Protein AF-A0A382VLU0-F1 (afdb_monomer_lite)

pLDDT: mean 94.71, std 4.48, range [65.12, 97.88]

Radius of gyration: 16.79 Å; chains: 1; bounding box: 35×34×49 Å

Secondary structure (DSSP, 8-state):
---------BS---SSGGGGGGPSBHHHHHH-TTT---SEEEE----SS-STTTSTT-HHHHHHHHHHHHSTT-EEEEPPPGGGSTHHHHHHHHHHHHHHHT-

Sequence (103 aa):
GEVAGLRTCSMERRPGPEYAFNEPLLENLLCDEATVPERDVVAALFFLSPGKHAGAGGDVEAICREAEKARPGLRTFLTEPLGEHPLVLDLLEERWGECLDAG

InterPro domains:
  IPR002762 Sirohydrochlorin cobaltochelatase CbiX-like [PF01903] (20-94)

Organism: NCBI:txid408172

Structure (mmCIF, N/CA/C/O backbone):
data_AF-A0A382VLU0-F1
#
_entry.id   AF-A0A382VLU0-F1
#
lo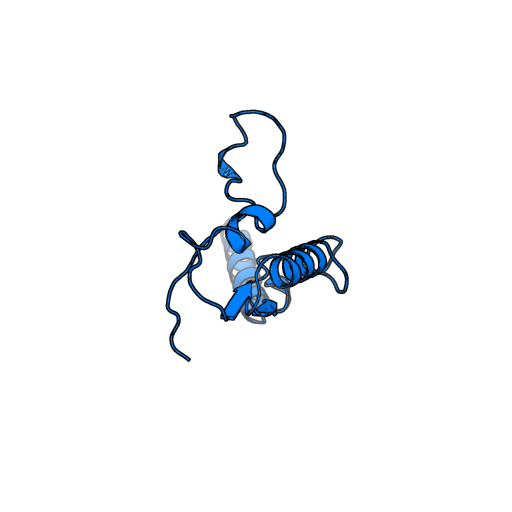op_
_atom_site.group_PDB
_atom_site.id
_atom_site.type_symbol
_atom_site.label_atom_id
_atom_site.label_alt_id
_atom_site.label_comp_id
_atom_site.label_asym_id
_atom_site.label_entity_id
_atom_site.label_seq_id
_atom_site.pdbx_PDB_ins_code
_atom_site.Cartn_x
_atom_site.Cartn_y
_atom_site.Cartn_z
_atom_site.occupancy
_atom_site.B_iso_or_equiv
_atom_site.auth_seq_id
_atom_site.auth_comp_id
_atom_site.auth_asym_id
_atom_site.auth_atom_id
_atom_site.pdbx_PDB_model_num
ATOM 1 N N . GLY A 1 1 ? -15.579 -11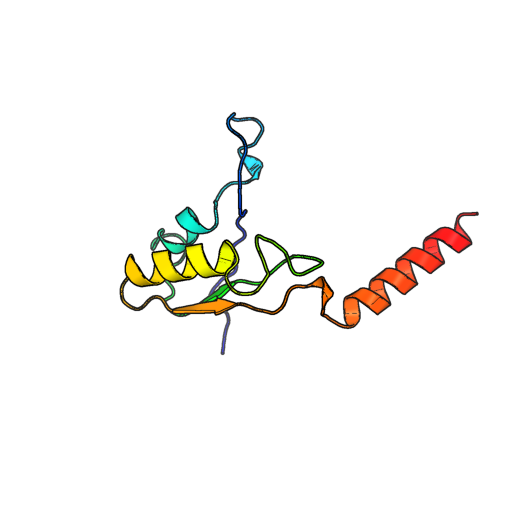.863 -4.024 1.00 69.75 1 GLY A N 1
ATOM 2 C CA . GLY A 1 1 ? -16.238 -10.745 -3.325 1.00 69.75 1 GLY A CA 1
ATOM 3 C C . GLY A 1 1 ? -16.385 -9.592 -4.288 1.00 69.75 1 GLY A C 1
ATOM 4 O O . GLY A 1 1 ? -15.716 -9.602 -5.314 1.00 69.75 1 GLY A O 1
ATOM 5 N N . GLU A 1 2 ? -17.263 -8.646 -3.985 1.00 90.25 2 GLU A N 1
ATOM 6 C CA . GLU A 1 2 ? -17.392 -7.385 -4.721 1.00 90.25 2 GLU A CA 1
ATOM 7 C C . GLU A 1 2 ? -16.542 -6.309 -4.031 1.00 90.25 2 GLU A C 1
ATOM 9 O O . GLU A 1 2 ? -16.419 -6.319 -2.805 1.00 90.25 2 GLU A O 1
ATOM 14 N N . VAL A 1 3 ? -15.922 -5.416 -4.804 1.00 93.38 3 VAL A N 1
ATOM 15 C CA . VAL A 1 3 ? -15.131 -4.301 -4.265 1.00 93.38 3 VAL A CA 1
ATOM 16 C C . VAL A 1 3 ? -16.062 -3.112 -4.044 1.00 93.38 3 VAL A C 1
ATOM 18 O O . VAL A 1 3 ? -16.586 -2.560 -5.006 1.00 93.38 3 VAL A O 1
ATOM 21 N N . ALA A 1 4 ? -16.251 -2.710 -2.785 1.00 94.38 4 ALA A N 1
ATOM 22 C CA . ALA A 1 4 ? -17.125 -1.589 -2.424 1.00 94.38 4 ALA A CA 1
ATOM 23 C C . ALA A 1 4 ? -16.518 -0.210 -2.755 1.00 94.38 4 ALA A C 1
ATOM 25 O O . ALA A 1 4 ? -17.245 0.752 -2.999 1.00 94.38 4 ALA A O 1
ATOM 26 N N . GLY A 1 5 ? -15.185 -0.105 -2.805 1.00 94.56 5 GLY A N 1
ATOM 27 C CA . GLY A 1 5 ? -14.497 1.138 -3.131 1.00 94.56 5 GLY A CA 1
ATOM 28 C C . GLY A 1 5 ? -12.994 0.973 -3.342 1.00 94.56 5 GLY A C 1
ATOM 29 O O . GLY A 1 5 ? -12.393 -0.013 -2.927 1.00 94.56 5 GLY A O 1
ATOM 30 N N . LEU A 1 6 ? -12.395 1.975 -3.988 1.00 95.50 6 LEU A N 1
ATOM 31 C CA . LEU A 1 6 ? -10.951 2.115 -4.176 1.00 95.50 6 LEU A CA 1
ATOM 32 C C . LEU A 1 6 ? -10.496 3.464 -3.608 1.00 95.50 6 LEU A C 1
ATOM 34 O O . LEU A 1 6 ? -11.171 4.481 -3.800 1.00 95.50 6 LEU A O 1
ATOM 38 N N . ARG A 1 7 ? -9.356 3.474 -2.918 1.00 96.19 7 ARG A N 1
ATOM 39 C CA . ARG A 1 7 ? -8.689 4.672 -2.393 1.00 96.19 7 ARG A CA 1
ATOM 40 C C . ARG A 1 7 ? -7.189 4.564 -2.640 1.00 96.19 7 ARG A C 1
ATOM 42 O O . ARG A 1 7 ? -6.658 3.461 -2.732 1.00 96.19 7 ARG A O 1
ATOM 49 N N . THR A 1 8 ? -6.523 5.707 -2.724 1.00 96.19 8 THR A N 1
ATOM 50 C CA . THR A 1 8 ? -5.063 5.803 -2.811 1.00 96.19 8 THR A CA 1
ATOM 51 C C . THR A 1 8 ? -4.517 6.449 -1.548 1.00 96.19 8 THR A C 1
ATOM 53 O O . THR A 1 8 ? -5.157 7.330 -0.977 1.00 96.19 8 THR A O 1
ATOM 56 N N . CYS A 1 9 ? -3.323 6.041 -1.140 1.00 97.25 9 CYS A N 1
ATOM 57 C CA . CYS A 1 9 ? -2.603 6.627 -0.018 1.00 97.25 9 CYS A CA 1
ATOM 58 C C . CYS A 1 9 ? -1.096 6.538 -0.249 1.00 97.25 9 CYS A C 1
ATOM 60 O O . CYS A 1 9 ? -0.634 5.722 -1.050 1.00 97.25 9 CYS A O 1
ATOM 62 N N . SER A 1 10 ? -0.334 7.329 0.499 1.00 96.50 10 SER A N 1
ATOM 63 C CA . SER A 1 10 ? 1.126 7.216 0.549 1.00 96.50 10 SER A CA 1
ATOM 64 C C . SER A 1 10 ? 1.596 6.606 1.865 1.00 96.50 10 SER A C 1
ATOM 66 O O . SER A 1 10 ? 0.879 6.600 2.863 1.00 96.50 10 SER A O 1
ATOM 68 N N . MET A 1 11 ? 2.835 6.121 1.880 1.00 94.50 11 MET A N 1
ATOM 69 C CA . MET A 1 11 ? 3.474 5.635 3.108 1.00 94.50 11 MET A CA 1
ATOM 70 C C . MET A 1 11 ? 4.049 6.753 3.964 1.00 94.50 11 MET A C 1
ATOM 72 O O . MET A 1 11 ? 3.970 6.713 5.184 1.00 94.50 11 MET A O 1
ATOM 76 N N . GLU A 1 12 ? 4.654 7.742 3.319 1.00 92.62 12 GLU A N 1
ATOM 77 C CA . GLU A 1 12 ? 5.378 8.812 3.985 1.00 92.62 12 GLU A CA 1
ATOM 78 C C . GLU A 1 12 ? 5.181 10.125 3.233 1.00 92.62 12 GLU A C 1
ATOM 80 O O . GLU A 1 12 ? 4.872 10.151 2.036 1.00 92.62 12 GLU A O 1
ATOM 85 N N . ARG A 1 13 ? 5.375 11.230 3.951 1.00 95.00 13 ARG A N 1
ATOM 86 C CA . ARG A 1 13 ? 5.333 12.584 3.406 1.00 95.00 13 ARG A CA 1
ATOM 87 C C . ARG A 1 13 ? 6.395 13.439 4.085 1.00 95.00 13 ARG A C 1
ATOM 89 O O . ARG A 1 13 ? 6.591 13.366 5.295 1.00 95.00 13 ARG A O 1
ATOM 96 N N . ARG A 1 14 ? 7.062 14.291 3.306 1.00 96.38 14 ARG A N 1
ATOM 97 C CA . ARG A 1 14 ? 7.984 15.299 3.848 1.00 96.38 14 ARG A CA 1
ATOM 98 C C . ARG A 1 14 ? 7.215 16.508 4.404 1.00 96.38 14 ARG A C 1
ATOM 100 O O . ARG A 1 14 ? 6.148 16.834 3.884 1.00 96.38 14 ARG A O 1
ATOM 107 N N . PRO A 1 15 ? 7.734 17.211 5.425 1.00 95.25 15 PRO A N 1
ATOM 108 C CA . PRO A 1 15 ? 7.116 18.444 5.911 1.00 95.25 15 PRO A CA 1
ATOM 109 C C . PRO A 1 15 ? 7.038 19.512 4.812 1.00 95.25 15 PRO A C 1
ATOM 111 O O . PRO A 1 15 ? 7.959 19.621 4.010 1.00 95.25 15 PRO A O 1
ATOM 114 N N . GLY A 1 16 ? 5.972 20.316 4.821 1.00 96.75 16 GLY A N 1
ATOM 115 C CA . GLY A 1 16 ? 5.743 21.395 3.851 1.00 96.75 16 GLY A CA 1
ATOM 116 C C . GLY A 1 16 ? 4.497 21.181 2.974 1.00 96.75 16 GLY A C 1
ATOM 117 O O . GLY A 1 16 ? 4.136 20.031 2.699 1.00 96.75 16 GLY A O 1
ATOM 118 N N . PRO A 1 17 ? 3.795 22.261 2.577 1.00 96.88 17 PRO A N 1
ATOM 119 C CA . PRO A 1 17 ? 2.598 22.184 1.733 1.00 96.88 17 PRO A CA 1
ATOM 120 C C . PRO A 1 17 ? 2.883 21.663 0.317 1.00 96.88 17 PRO A C 1
ATOM 122 O O . PRO A 1 17 ? 2.004 21.077 -0.305 1.00 96.88 17 PRO A O 1
ATOM 125 N N . GLU A 1 18 ? 4.106 21.817 -0.187 1.00 97.44 18 GLU A N 1
ATOM 126 C CA . GLU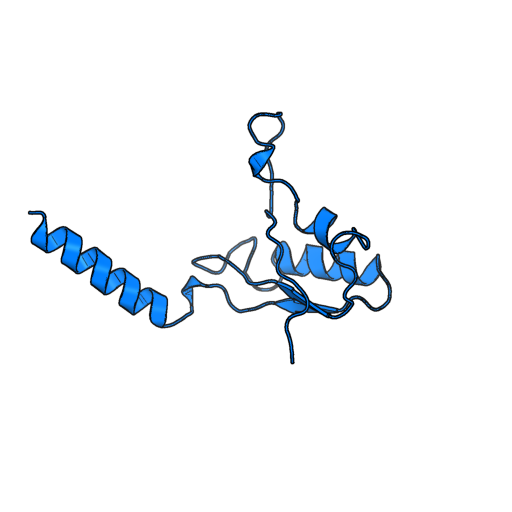 A 1 18 ? 4.526 21.317 -1.497 1.00 97.44 18 GLU A CA 1
ATOM 127 C C . GLU A 1 18 ? 4.506 19.785 -1.595 1.00 97.44 18 GLU A C 1
ATOM 129 O O . GLU A 1 18 ? 4.443 19.252 -2.697 1.00 97.44 18 GLU A O 1
ATOM 134 N N . TYR A 1 19 ? 4.496 19.079 -0.459 1.00 97.00 19 TYR A N 1
ATOM 135 C CA . TYR A 1 19 ? 4.390 17.619 -0.393 1.00 97.00 19 TYR A CA 1
ATOM 136 C C . TYR A 1 19 ? 2.976 17.129 -0.067 1.00 97.00 19 TYR A C 1
ATOM 138 O O . TYR A 1 19 ? 2.779 15.937 0.153 1.00 97.00 19 TYR A O 1
ATOM 146 N N . ALA A 1 20 ? 1.976 18.018 -0.022 1.00 95.62 20 ALA A N 1
ATOM 147 C CA . ALA A 1 20 ? 0.595 17.649 0.303 1.00 95.62 20 ALA A CA 1
ATOM 148 C C . ALA A 1 20 ? -0.018 16.643 -0.691 1.00 95.62 20 ALA A C 1
ATOM 150 O O . ALA A 1 20 ? -0.987 15.975 -0.352 1.00 95.62 20 ALA A O 1
ATOM 151 N N . PHE A 1 21 ? 0.569 16.480 -1.883 1.00 94.88 21 PHE A N 1
ATOM 152 C CA . PHE A 1 21 ? 0.159 15.464 -2.857 1.00 94.88 21 PHE A CA 1
ATOM 153 C C . PHE A 1 21 ? 0.368 14.016 -2.375 1.00 94.88 21 PHE A C 1
ATOM 155 O O . PHE A 1 21 ? -0.192 13.103 -2.973 1.00 94.88 21 PHE A O 1
ATOM 162 N N . ASN A 1 22 ? 1.143 13.793 -1.305 1.00 96.56 22 ASN A N 1
ATOM 163 C CA . ASN A 1 22 ? 1.271 12.480 -0.667 1.00 96.56 22 ASN A CA 1
ATOM 164 C C . ASN A 1 22 ? 0.092 12.148 0.271 1.00 96.56 22 ASN A C 1
ATOM 166 O O . ASN A 1 22 ? 0.029 11.030 0.777 1.00 96.56 22 ASN A O 1
ATOM 170 N N . GLU A 1 23 ? -0.822 13.081 0.546 1.00 95.56 23 GLU A N 1
ATOM 171 C CA . GLU A 1 23 ? -1.987 12.791 1.385 1.00 95.56 23 GLU A CA 1
ATOM 172 C C . GLU A 1 23 ? -3.081 12.027 0.604 1.00 95.56 23 GLU A C 1
ATOM 174 O O . GLU A 1 23 ? -3.273 12.277 -0.588 1.00 95.56 23 GLU A O 1
ATOM 179 N N . PRO A 1 24 ? -3.840 11.132 1.265 1.00 96.69 24 PRO A N 1
ATOM 180 C CA . PRO A 1 24 ? -3.697 10.747 2.670 1.00 96.69 24 PRO A CA 1
ATOM 181 C C . PRO A 1 24 ? -2.542 9.757 2.893 1.00 96.69 24 PRO A C 1
ATOM 183 O O . PRO A 1 24 ? -2.257 8.909 2.045 1.00 96.69 24 PRO A O 1
ATOM 186 N N . LEU A 1 25 ? -1.910 9.811 4.066 1.00 97.06 25 LEU A N 1
ATOM 187 C CA . LEU A 1 25 ? -1.062 8.708 4.534 1.00 97.06 25 LEU A CA 1
ATOM 188 C C . LEU A 1 25 ? -1.899 7.464 4.874 1.00 97.06 25 LEU A C 1
ATOM 190 O O . LEU A 1 25 ? -3.030 7.589 5.348 1.00 97.06 25 LEU A O 1
ATOM 194 N N . LEU A 1 26 ? -1.335 6.267 4.676 1.00 97.44 26 LEU A N 1
ATOM 195 C CA . LEU A 1 26 ? -2.006 4.988 4.956 1.00 97.44 26 LEU A CA 1
ATOM 196 C C . LEU A 1 26 ? -2.537 4.913 6.398 1.00 97.44 26 LEU A C 1
ATOM 198 O O . LEU A 1 26 ? -3.673 4.495 6.613 1.00 97.44 26 LEU A O 1
ATOM 202 N N . GLU A 1 27 ? -1.739 5.360 7.372 1.00 94.81 27 GLU A N 1
ATOM 203 C CA . GLU A 1 27 ? -2.107 5.362 8.796 1.00 94.81 27 GLU A CA 1
ATOM 204 C C . GLU A 1 27 ? -3.358 6.203 9.084 1.00 94.81 27 GLU A C 1
ATOM 206 O O . GLU A 1 27 ? -4.220 5.797 9.863 1.00 94.81 27 GLU A O 1
ATOM 211 N N . ASN A 1 28 ? -3.498 7.337 8.393 1.00 95.50 28 ASN A N 1
ATOM 212 C CA . ASN A 1 28 ? -4.636 8.234 8.549 1.00 95.50 28 ASN A CA 1
ATOM 213 C C . ASN A 1 28 ? -5.862 7.679 7.820 1.00 95.50 28 ASN A C 1
ATOM 215 O O . ASN A 1 28 ? -6.967 7.712 8.356 1.00 95.50 28 ASN A O 1
ATOM 219 N N . LEU A 1 29 ? -5.661 7.129 6.618 1.00 97.19 29 LEU A N 1
ATOM 220 C CA . LEU A 1 29 ? -6.738 6.595 5.790 1.00 97.19 29 LEU A CA 1
ATOM 221 C C . LEU A 1 29 ? -7.455 5.413 6.461 1.00 97.19 29 LEU A C 1
ATOM 223 O O . LEU A 1 29 ? -8.681 5.363 6.441 1.00 97.19 29 LEU A O 1
ATOM 227 N N . LEU A 1 30 ? -6.718 4.476 7.069 1.00 96.75 30 LEU A N 1
ATOM 228 C CA . LEU A 1 30 ? -7.321 3.302 7.719 1.00 96.75 30 LEU A CA 1
ATOM 229 C C . LEU A 1 30 ? -8.112 3.651 8.991 1.00 96.75 30 LEU A C 1
ATOM 231 O O . LEU A 1 30 ? -9.049 2.931 9.350 1.00 96.75 30 LEU A O 1
ATOM 235 N N . CYS A 1 31 ? -7.747 4.750 9.657 1.00 93.44 31 CYS A N 1
ATOM 236 C CA . CYS A 1 31 ? -8.434 5.244 10.850 1.00 93.44 31 CYS A CA 1
ATOM 237 C C . CYS A 1 31 ? -9.660 6.116 10.527 1.00 93.44 31 CYS A C 1
ATOM 239 O O . CYS A 1 31 ? -10.482 6.362 11.410 1.00 93.44 31 CYS A O 1
ATOM 241 N N . ASP A 1 32 ? -9.805 6.580 9.285 1.00 94.50 32 ASP A N 1
ATOM 242 C CA . ASP A 1 32 ? -10.926 7.414 8.859 1.00 94.50 32 ASP A CA 1
ATOM 243 C C . ASP A 1 32 ? -12.127 6.561 8.417 1.00 94.50 32 ASP A C 1
ATOM 245 O O . ASP A 1 32 ? -12.256 6.164 7.256 1.00 94.50 32 ASP A O 1
ATOM 249 N N . GLU A 1 33 ? -13.050 6.307 9.350 1.00 93.94 33 GLU A N 1
ATOM 250 C CA . GLU A 1 33 ? -14.271 5.534 9.082 1.00 93.94 33 GLU A CA 1
ATOM 251 C C . GLU A 1 33 ? -15.239 6.220 8.106 1.00 93.94 33 GLU A C 1
ATOM 253 O O . GLU A 1 33 ? -16.099 5.544 7.540 1.00 93.94 33 GLU A O 1
ATOM 258 N N . ALA A 1 34 ? -15.127 7.536 7.895 1.00 93.81 34 ALA A N 1
ATOM 259 C CA . ALA A 1 34 ? -15.942 8.224 6.898 1.00 93.81 34 ALA A CA 1
ATOM 260 C C . ALA A 1 34 ? -15.430 7.936 5.479 1.00 93.81 34 ALA A C 1
ATOM 262 O O . ALA A 1 34 ? -16.228 7.795 4.550 1.00 93.81 34 ALA A O 1
ATOM 263 N N . THR A 1 35 ? -14.109 7.816 5.317 1.00 92.75 35 THR A N 1
ATOM 264 C CA . THR A 1 35 ? -13.477 7.546 4.018 1.00 92.75 35 THR A CA 1
ATOM 265 C C . THR A 1 35 ? -13.399 6.052 3.693 1.00 92.75 35 THR A C 1
ATOM 267 O O . THR A 1 35 ? -13.582 5.685 2.523 1.00 92.75 35 THR A O 1
ATOM 270 N N . VAL A 1 36 ? -13.154 5.211 4.705 1.00 94.50 36 VAL A N 1
ATOM 271 C CA . VAL A 1 36 ? -13.066 3.741 4.622 1.00 94.50 36 VAL A CA 1
ATOM 272 C C . VAL A 1 36 ? -14.076 3.113 5.596 1.00 94.50 36 VAL A C 1
ATOM 274 O O . VAL A 1 36 ? -13.700 2.636 6.670 1.00 94.50 36 VAL A O 1
ATOM 277 N N . PRO A 1 37 ? -15.381 3.113 5.279 1.00 94.44 37 PRO A N 1
ATOM 278 C CA . PRO A 1 37 ? -16.404 2.544 6.159 1.00 94.44 37 PRO A CA 1
ATOM 279 C C . PRO A 1 37 ? -16.335 1.012 6.258 1.00 94.44 37 PRO A C 1
ATOM 281 O O . PRO A 1 37 ? -16.862 0.429 7.210 1.00 94.44 37 PRO A O 1
ATOM 284 N N . GLU A 1 38 ? -15.669 0.350 5.314 1.00 95.12 38 GLU A N 1
ATOM 285 C CA . GLU A 1 38 ? -15.541 -1.101 5.263 1.00 95.12 38 GLU A CA 1
ATOM 286 C C . GLU A 1 38 ? -14.660 -1.654 6.387 1.00 95.12 38 GLU A C 1
ATOM 288 O O . GLU A 1 38 ? -13.761 -0.997 6.913 1.00 95.12 38 GLU A O 1
ATOM 293 N N . ARG A 1 39 ? -14.941 -2.908 6.747 1.00 93.75 39 ARG A N 1
ATOM 294 C CA . ARG A 1 39 ? -14.198 -3.660 7.763 1.00 93.75 39 ARG A CA 1
ATOM 295 C C . ARG A 1 39 ? -13.126 -4.556 7.157 1.00 93.75 39 ARG A C 1
ATOM 297 O O . ARG A 1 39 ? -12.153 -4.831 7.836 1.00 93.75 39 ARG A O 1
ATOM 304 N N . ASP A 1 40 ? -13.278 -4.969 5.903 1.00 97.31 40 ASP A N 1
ATOM 305 C CA . ASP A 1 40 ? -12.275 -5.752 5.183 1.00 97.31 40 ASP A CA 1
ATOM 306 C C . ASP A 1 40 ? -11.606 -4.870 4.138 1.00 97.31 40 ASP A C 1
ATOM 308 O O . ASP A 1 40 ? -12.264 -4.395 3.213 1.00 97.31 40 ASP A O 1
ATOM 312 N N . VAL A 1 41 ? -10.303 -4.653 4.290 1.00 97.44 41 VAL A N 1
ATOM 313 C CA . VAL A 1 41 ? -9.525 -3.764 3.424 1.00 97.44 41 VAL A CA 1
ATOM 314 C C . VAL A 1 41 ? -8.348 -4.528 2.841 1.00 97.44 41 VAL A C 1
ATOM 316 O O . VAL A 1 41 ? -7.542 -5.096 3.572 1.00 97.44 41 VAL A O 1
ATOM 319 N N . VAL A 1 42 ? -8.222 -4.521 1.517 1.00 97.31 42 VAL A N 1
ATOM 320 C CA . VAL A 1 42 ? -7.033 -5.040 0.834 1.00 97.31 42 VAL A CA 1
ATOM 321 C C . VAL A 1 42 ? -6.106 -3.868 0.525 1.00 97.31 42 VAL A C 1
ATOM 323 O O . VAL A 1 42 ? -6.483 -2.967 -0.223 1.00 97.31 42 VAL A O 1
ATOM 326 N N . ALA A 1 43 ? -4.896 -3.875 1.079 1.00 96.62 43 ALA A N 1
ATOM 327 C CA . ALA A 1 43 ? -3.850 -2.929 0.722 1.00 96.62 43 ALA A CA 1
ATOM 328 C C . ALA A 1 43 ? -3.001 -3.515 -0.414 1.00 96.62 43 ALA A C 1
ATOM 330 O O . ALA A 1 43 ? -2.229 -4.458 -0.223 1.00 96.62 43 ALA A O 1
ATOM 331 N N . ALA A 1 44 ? -3.163 -2.950 -1.611 1.00 95.94 44 ALA A N 1
ATOM 332 C CA . ALA A 1 44 ? -2.355 -3.302 -2.770 1.00 95.94 44 ALA A CA 1
ATOM 333 C C . ALA A 1 44 ? -0.966 -2.652 -2.665 1.00 95.94 44 ALA A C 1
ATOM 335 O O . ALA A 1 44 ? -0.837 -1.425 -2.672 1.00 95.94 44 ALA A O 1
ATOM 336 N N . LEU A 1 45 ? 0.080 -3.473 -2.574 1.00 96.12 45 LEU A N 1
ATOM 337 C CA . LEU A 1 45 ? 1.457 -3.010 -2.420 1.00 96.12 45 LEU A CA 1
ATOM 338 C C . LEU A 1 45 ? 2.039 -2.589 -3.774 1.00 96.12 45 LEU A C 1
ATOM 340 O O . LEU A 1 45 ? 2.657 -3.384 -4.481 1.00 96.12 45 LEU A O 1
ATOM 344 N N . PHE A 1 46 ? 1.885 -1.313 -4.131 1.00 95.12 46 PHE A N 1
ATOM 345 C CA . PHE A 1 46 ? 2.437 -0.744 -5.368 1.00 95.12 46 PHE A CA 1
ATOM 346 C C . PHE A 1 46 ? 3.953 -0.466 -5.264 1.00 95.12 46 PHE A C 1
ATOM 348 O O . PHE A 1 46 ? 4.422 0.661 -5.408 1.00 95.12 46 PHE A O 1
ATOM 355 N N . PHE A 1 47 ? 4.718 -1.523 -4.977 1.00 94.44 47 PHE A N 1
ATOM 356 C CA . PHE A 1 47 ? 6.173 -1.538 -4.827 1.00 94.44 47 PHE A CA 1
ATOM 357 C 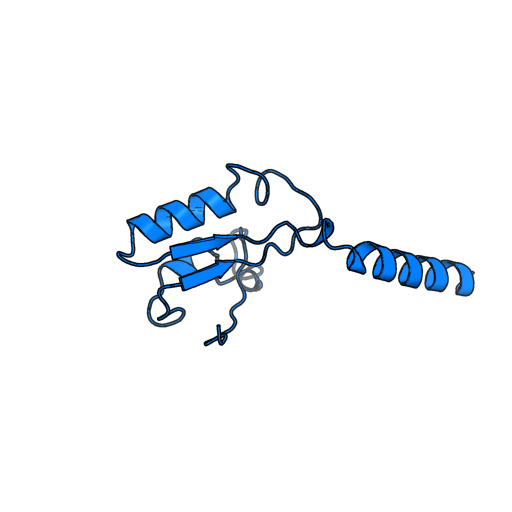C . PHE A 1 47 ? 6.796 -2.520 -5.820 1.00 94.44 47 PHE A C 1
ATOM 359 O O . PHE A 1 47 ? 6.281 -3.616 -6.025 1.00 94.44 47 PHE A O 1
ATOM 366 N N . LEU A 1 48 ? 7.932 -2.151 -6.415 1.00 94.19 48 LEU A N 1
ATOM 367 C CA . LEU A 1 48 ? 8.650 -3.021 -7.358 1.00 94.19 48 LEU A CA 1
ATOM 368 C C . LEU A 1 48 ? 9.506 -4.094 -6.671 1.00 94.19 48 LEU A C 1
ATOM 370 O O . LEU A 1 48 ? 9.950 -5.031 -7.322 1.00 94.19 48 LEU A O 1
ATOM 374 N N . SER A 1 49 ? 9.772 -3.961 -5.376 1.00 91.62 49 SER A N 1
ATOM 375 C CA . SER A 1 49 ? 10.560 -4.934 -4.627 1.00 91.62 49 SER A CA 1
ATOM 376 C C . SER A 1 49 ? 10.211 -4.908 -3.139 1.00 91.62 49 SER A C 1
ATOM 378 O O . SER A 1 49 ? 9.762 -3.872 -2.627 1.00 91.62 49 SER A O 1
ATOM 380 N N . PRO A 1 50 ? 10.430 -6.023 -2.419 1.00 90.31 50 PRO A N 1
ATOM 381 C CA . PRO A 1 50 ? 10.362 -6.023 -0.967 1.00 90.31 50 PRO A CA 1
ATOM 382 C C . PRO A 1 50 ? 11.478 -5.146 -0.382 1.00 90.31 50 PRO A C 1
ATOM 384 O O . PRO A 1 50 ? 12.590 -5.057 -0.905 1.00 90.31 50 PRO A O 1
ATOM 387 N N . GLY A 1 51 ? 11.186 -4.491 0.737 1.00 88.25 51 GLY A N 1
ATOM 388 C CA . GLY A 1 51 ? 12.110 -3.585 1.421 1.00 88.25 51 GLY A CA 1
ATOM 389 C C . GLY A 1 51 ? 11.539 -3.133 2.761 1.00 88.25 51 GLY A C 1
ATOM 390 O O . GLY A 1 51 ? 10.593 -3.743 3.252 1.00 88.25 51 GLY A O 1
ATOM 391 N N . LYS A 1 52 ? 12.061 -2.040 3.340 1.00 89.56 52 LYS A N 1
ATOM 392 C CA . LYS A 1 52 ? 11.600 -1.534 4.654 1.00 89.56 52 LYS A CA 1
ATOM 393 C C . LYS A 1 52 ? 10.079 -1.342 4.751 1.00 89.56 52 LYS A C 1
ATOM 395 O O . LYS A 1 52 ? 9.506 -1.538 5.812 1.00 89.56 52 LYS A O 1
ATOM 400 N N . HIS A 1 53 ? 9.433 -0.989 3.641 1.00 91.38 53 HIS A N 1
ATOM 401 C CA . HIS A 1 53 ? 7.999 -0.719 3.603 1.00 91.38 53 HIS A CA 1
ATOM 402 C C . HIS A 1 53 ? 7.166 -1.976 3.336 1.00 91.38 53 HIS A C 1
ATOM 404 O O . HIS A 1 53 ? 6.259 -2.279 4.103 1.00 91.38 53 HIS A O 1
ATOM 410 N N . ALA A 1 54 ? 7.476 -2.684 2.247 1.00 91.88 54 ALA A N 1
ATOM 411 C CA . ALA A 1 54 ? 6.637 -3.741 1.675 1.00 91.88 54 ALA A CA 1
ATOM 412 C C . ALA A 1 54 ? 7.156 -5.170 1.921 1.00 91.88 54 ALA A C 1
ATOM 414 O O . ALA A 1 54 ? 6.605 -6.122 1.382 1.00 91.88 54 ALA A O 1
ATOM 415 N N . GLY A 1 55 ? 8.245 -5.330 2.680 1.00 88.62 55 GLY A N 1
ATOM 416 C CA . GLY A 1 55 ? 8.738 -6.636 3.118 1.00 88.62 55 GLY A CA 1
ATOM 417 C C . GLY A 1 55 ? 8.041 -7.129 4.389 1.00 88.62 55 GLY A C 1
ATOM 418 O O . GLY A 1 55 ? 7.360 -6.364 5.071 1.00 88.62 55 GLY A O 1
ATOM 419 N N . ALA A 1 56 ? 8.253 -8.402 4.733 1.00 89.44 56 ALA A N 1
ATOM 420 C CA . ALA A 1 56 ? 7.748 -8.988 5.976 1.00 89.44 56 ALA A CA 1
ATOM 421 C C . ALA A 1 56 ? 8.216 -8.187 7.206 1.00 89.44 56 ALA A C 1
ATOM 423 O O . ALA A 1 56 ? 9.407 -7.896 7.347 1.00 89.44 56 ALA A O 1
ATOM 424 N N . GLY A 1 57 ? 7.282 -7.830 8.091 1.00 90.25 57 GLY A N 1
ATOM 425 C CA . GLY A 1 57 ? 7.544 -6.976 9.250 1.00 90.25 57 GLY A CA 1
ATOM 426 C C . GLY A 1 57 ? 7.839 -5.510 8.908 1.00 90.25 57 GLY A C 1
ATOM 427 O O . GLY A 1 57 ? 8.293 -4.773 9.783 1.00 90.25 57 GLY A O 1
ATOM 428 N N . GLY A 1 58 ? 7.619 -5.094 7.659 1.00 94.00 58 GLY A N 1
ATOM 429 C CA . GLY A 1 58 ? 7.833 -3.729 7.197 1.00 94.00 58 GLY A CA 1
ATOM 430 C C . GLY A 1 58 ? 6.779 -2.734 7.686 1.00 94.00 58 GLY A C 1
ATOM 431 O O . GLY A 1 58 ? 5.807 -3.081 8.364 1.00 94.00 58 GLY A O 1
ATOM 432 N N . ASP A 1 59 ? 6.969 -1.472 7.302 1.00 95.75 59 ASP A N 1
ATOM 433 C CA . ASP A 1 59 ? 6.140 -0.355 7.768 1.00 95.75 59 ASP A CA 1
ATOM 434 C C . ASP A 1 59 ? 4.650 -0.539 7.437 1.00 95.75 59 ASP A C 1
ATOM 436 O O . ASP A 1 59 ? 3.799 -0.200 8.257 1.00 95.75 59 ASP A O 1
ATOM 440 N N . VAL A 1 60 ? 4.308 -1.104 6.268 1.00 97.00 60 VAL A N 1
ATOM 441 C CA . VAL A 1 60 ? 2.900 -1.306 5.875 1.00 97.00 60 VAL A CA 1
ATOM 442 C C . VAL A 1 60 ? 2.196 -2.266 6.834 1.00 97.00 60 VAL A C 1
ATOM 444 O O . VAL A 1 60 ? 1.095 -1.976 7.301 1.00 97.00 60 VAL A O 1
ATOM 447 N N . GLU A 1 61 ? 2.836 -3.392 7.152 1.00 96.75 61 GLU A N 1
ATOM 448 C CA . GLU A 1 61 ? 2.291 -4.396 8.069 1.00 96.75 61 GLU A CA 1
ATOM 449 C C . GLU A 1 61 ? 2.126 -3.815 9.479 1.00 96.75 61 GLU A C 1
ATOM 451 O O . GLU A 1 61 ? 1.107 -4.034 10.137 1.00 96.75 61 GLU A O 1
ATOM 456 N N . ALA A 1 62 ? 3.105 -3.024 9.932 1.00 96.88 62 ALA A N 1
ATOM 457 C CA . ALA A 1 62 ? 3.033 -2.344 11.217 1.00 96.88 62 ALA A CA 1
ATOM 458 C C . ALA A 1 62 ? 1.859 -1.353 11.277 1.00 96.88 62 ALA A C 1
ATOM 460 O O . ALA A 1 62 ? 1.072 -1.421 12.220 1.00 96.88 62 ALA A O 1
ATOM 461 N N . ILE A 1 63 ? 1.702 -0.490 10.267 1.00 97.19 63 ILE A N 1
ATOM 462 C CA . ILE A 1 63 ? 0.598 0.480 10.188 1.00 97.19 63 ILE A CA 1
ATOM 463 C C . ILE A 1 63 ? -0.756 -0.234 10.182 1.00 97.19 63 ILE A C 1
ATOM 465 O O . ILE A 1 63 ? -1.651 0.134 10.943 1.00 97.19 63 ILE A O 1
ATOM 469 N N . CYS A 1 64 ? -0.897 -1.279 9.367 1.00 97.31 64 CYS A N 1
ATOM 470 C CA . CYS A 1 64 ? -2.127 -2.057 9.279 1.00 97.31 64 CYS A CA 1
ATOM 471 C C . CYS A 1 64 ? -2.500 -2.684 10.630 1.00 97.31 64 CYS A C 1
ATOM 473 O O . CYS A 1 64 ? -3.627 -2.527 11.095 1.00 97.31 64 CYS A O 1
ATOM 475 N N . ARG A 1 65 ? -1.532 -3.299 11.320 1.00 97.12 65 ARG A N 1
ATOM 476 C CA . ARG A 1 65 ? -1.743 -3.884 12.651 1.00 97.12 65 ARG A CA 1
ATOM 477 C C . ARG A 1 65 ? -2.147 -2.846 13.699 1.00 97.12 65 ARG A C 1
ATOM 479 O O . ARG A 1 65 ? -2.987 -3.136 14.548 1.00 97.12 65 ARG A O 1
ATOM 486 N N . GLU A 1 66 ? -1.545 -1.658 13.689 1.00 97.12 66 GLU A N 1
ATOM 487 C CA . GLU A 1 66 ? -1.943 -0.598 14.624 1.00 97.12 66 GLU A CA 1
ATOM 488 C C . GLU A 1 66 ? -3.348 -0.061 14.308 1.00 97.12 66 GLU A C 1
ATOM 490 O O . GLU A 1 66 ? -4.132 0.156 15.234 1.00 97.12 66 GLU A O 1
ATOM 495 N N . ALA A 1 67 ? -3.719 0.052 13.030 1.00 96.75 67 ALA A N 1
ATOM 496 C CA . ALA A 1 67 ? -5.076 0.423 12.632 1.00 96.75 67 ALA A CA 1
ATOM 497 C C . ALA A 1 67 ? -6.120 -0.621 13.073 1.00 96.75 67 ALA A C 1
ATOM 499 O O . ALA A 1 67 ? -7.167 -0.254 13.603 1.00 96.75 67 ALA A O 1
ATOM 500 N N . GLU A 1 68 ? -5.832 -1.919 12.932 1.00 97.19 68 GLU A N 1
ATOM 501 C CA . GLU A 1 68 ? -6.714 -3.000 13.406 1.00 97.19 68 GLU A CA 1
ATOM 502 C C . GLU A 1 68 ? -6.927 -2.968 14.926 1.00 97.19 68 GLU A C 1
ATOM 504 O O . GLU A 1 68 ? -8.032 -3.225 15.410 1.00 97.19 68 GLU A O 1
ATOM 509 N N . LYS A 1 69 ? -5.892 -2.608 15.697 1.00 96.31 69 LYS A N 1
ATOM 510 C CA . LYS A 1 69 ? -6.019 -2.397 17.149 1.00 96.31 69 LYS A CA 1
ATOM 511 C C . LYS A 1 69 ? -6.864 -1.168 17.476 1.00 96.31 69 LYS A C 1
ATOM 513 O O . LYS A 1 69 ? -7.654 -1.210 18.417 1.00 96.31 69 LYS A O 1
ATOM 518 N N . ALA A 1 70 ? -6.672 -0.076 16.737 1.00 95.06 70 ALA A N 1
ATOM 519 C CA . ALA A 1 70 ? -7.367 1.187 16.966 1.00 95.06 70 ALA A CA 1
ATOM 520 C C . ALA A 1 70 ? -8.845 1.134 16.548 1.00 95.06 70 ALA A C 1
ATOM 522 O O . ALA A 1 70 ? -9.679 1.808 17.154 1.00 95.06 70 ALA A O 1
ATOM 523 N N . ARG A 1 71 ? -9.179 0.317 15.543 1.00 94.69 71 ARG A N 1
ATOM 524 C CA . ARG A 1 71 ? -10.519 0.210 14.965 1.00 94.69 71 ARG A CA 1
ATOM 525 C C . ARG A 1 71 ? -11.061 -1.221 15.078 1.00 94.69 71 ARG A C 1
ATOM 527 O O . ARG A 1 71 ? -10.852 -2.034 14.174 1.00 94.69 71 ARG A O 1
ATOM 534 N N . PRO A 1 72 ? -11.831 -1.538 16.138 1.00 93.56 72 PRO A N 1
ATOM 535 C CA . PRO A 1 72 ? -12.397 -2.868 16.328 1.00 93.56 72 PRO A CA 1
ATOM 536 C C . PRO A 1 72 ? -13.172 -3.368 15.103 1.00 93.56 72 PRO A C 1
ATOM 538 O O . PRO A 1 72 ? -14.044 -2.684 14.559 1.00 93.56 72 PRO A O 1
ATOM 541 N N . GLY A 1 73 ? -12.847 -4.584 14.671 1.00 94.69 73 GLY A N 1
ATOM 542 C CA . GLY A 1 73 ? -13.469 -5.239 13.523 1.00 94.69 73 GLY A CA 1
ATOM 543 C C . GLY A 1 73 ? -12.864 -4.884 12.165 1.00 94.69 73 GLY A C 1
ATOM 544 O O . GLY A 1 73 ? -13.265 -5.516 11.195 1.00 94.69 73 GLY A O 1
ATOM 545 N N . LEU A 1 74 ? -11.926 -3.932 12.074 1.00 97.38 74 LEU A N 1
ATOM 546 C CA . LEU A 1 74 ? -11.104 -3.769 10.872 1.00 97.38 74 LEU A CA 1
ATOM 547 C C . LEU A 1 74 ? -10.198 -5.000 10.705 1.00 97.38 74 LEU A C 1
ATOM 549 O O . LEU A 1 74 ? -9.632 -5.499 11.677 1.00 97.38 74 LEU A O 1
ATOM 553 N N . ARG A 1 75 ? -10.077 -5.478 9.471 1.00 97.75 75 ARG A N 1
ATOM 554 C CA . ARG A 1 75 ? -9.183 -6.542 9.025 1.00 97.75 75 ARG A CA 1
ATOM 555 C C . 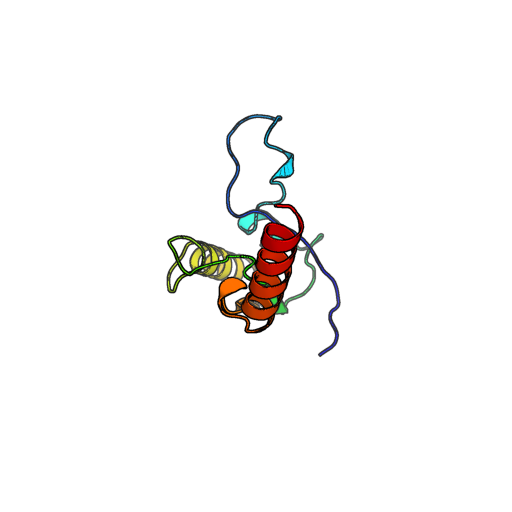ARG A 1 75 ? -8.530 -6.092 7.732 1.00 97.75 75 ARG A C 1
ATOM 557 O O . ARG A 1 75 ? -9.206 -5.688 6.783 1.00 97.75 75 ARG A O 1
ATOM 564 N N . THR A 1 76 ? -7.217 -6.173 7.703 1.00 97.69 76 THR A N 1
ATOM 565 C CA . THR A 1 76 ? -6.400 -5.772 6.573 1.00 97.69 76 THR A CA 1
ATOM 566 C C . THR A 1 76 ? -5.760 -6.992 5.930 1.00 97.69 76 THR A C 1
ATOM 568 O O . THR A 1 76 ? -5.407 -7.971 6.585 1.00 97.69 76 THR A O 1
ATOM 571 N N . PHE A 1 77 ? -5.631 -6.940 4.612 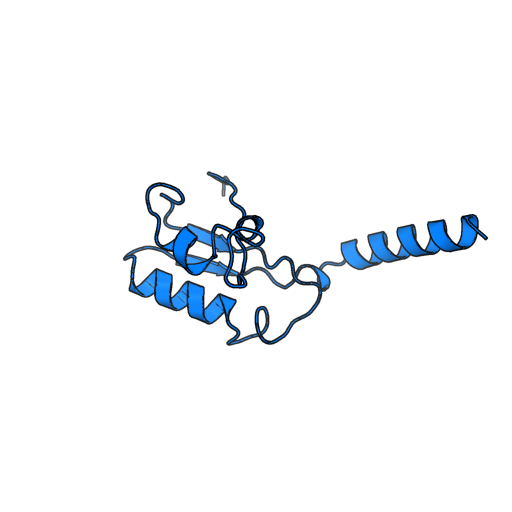1.00 97.19 77 PHE A N 1
ATOM 572 C CA . PHE A 1 77 ? -5.020 -7.987 3.810 1.00 97.19 77 PHE A CA 1
ATOM 573 C C . PHE A 1 77 ? -4.012 -7.331 2.880 1.00 97.19 77 PHE A C 1
ATOM 575 O O . PHE A 1 77 ? -4.347 -6.371 2.190 1.00 97.19 77 PHE A O 1
ATOM 582 N N . LEU A 1 78 ? -2.782 -7.829 2.860 1.00 96.50 78 LEU A N 1
ATOM 583 C CA . LEU A 1 78 ? -1.730 -7.291 2.003 1.00 96.50 78 LEU A CA 1
ATOM 584 C C . LEU A 1 78 ? -1.597 -8.164 0.757 1.00 96.50 78 LEU A C 1
ATOM 586 O O . LEU A 1 78 ? -1.637 -9.391 0.854 1.00 96.50 78 LEU A O 1
ATOM 590 N N . THR A 1 79 ? -1.433 -7.540 -0.406 1.00 95.81 79 THR A N 1
ATOM 591 C CA . THR A 1 79 ? -0.952 -8.257 -1.594 1.00 95.81 79 THR A CA 1
ATOM 592 C C . THR A 1 79 ? 0.561 -8.446 -1.513 1.00 95.81 79 THR A C 1
ATOM 594 O O . THR A 1 79 ? 1.238 -7.768 -0.743 1.00 95.81 79 THR A O 1
ATOM 597 N N . GLU A 1 80 ? 1.115 -9.304 -2.365 1.00 94.31 80 GLU A N 1
ATOM 598 C CA . GLU A 1 80 ? 2.546 -9.242 -2.682 1.00 94.31 80 GLU A CA 1
ATOM 599 C C . GLU A 1 80 ? 2.885 -7.890 -3.356 1.00 94.31 80 GLU A C 1
ATOM 601 O O . GLU A 1 80 ? 1.984 -7.234 -3.908 1.00 94.31 80 GLU A O 1
ATOM 606 N N . PRO A 1 81 ? 4.152 -7.428 -3.301 1.00 95.75 81 PRO A N 1
ATOM 607 C CA . PRO A 1 81 ? 4.605 -6.270 -4.066 1.00 95.75 81 PRO A CA 1
ATOM 608 C C . PRO A 1 81 ? 4.317 -6.432 -5.565 1.00 95.75 81 PRO A C 1
ATOM 610 O O . PRO A 1 81 ? 4.556 -7.494 -6.134 1.00 95.75 81 PRO A O 1
ATOM 613 N N . LEU A 1 82 ? 3.871 -5.360 -6.231 1.00 95.75 82 LEU A N 1
ATOM 614 C CA . LEU A 1 82 ? 3.607 -5.332 -7.678 1.00 95.75 82 LEU A CA 1
ATOM 615 C C . LEU A 1 82 ? 4.732 -5.965 -8.506 1.00 95.75 82 LEU A C 1
ATOM 617 O O . LEU A 1 82 ? 4.448 -6.663 -9.474 1.00 95.75 82 LEU A O 1
ATOM 621 N N . GLY A 1 83 ? 5.991 -5.703 -8.147 1.00 95.06 83 GLY A N 1
ATOM 622 C CA . GLY A 1 83 ? 7.151 -6.193 -8.892 1.00 95.06 83 GLY A CA 1
ATOM 623 C C . GLY A 1 83 ? 7.271 -7.715 -8.975 1.00 95.06 83 GLY A C 1
ATOM 624 O O . GLY A 1 83 ? 7.994 -8.206 -9.834 1.00 95.06 83 GLY A O 1
ATOM 625 N N . GLU A 1 84 ? 6.555 -8.460 -8.130 1.00 92.50 84 GLU A N 1
ATOM 626 C CA . GLU A 1 84 ? 6.510 -9.926 -8.176 1.00 92.50 84 GLU A CA 1
ATOM 627 C C . GLU A 1 84 ? 5.474 -10.453 -9.188 1.00 92.50 84 GLU A C 1
ATOM 629 O O . GLU A 1 84 ? 5.466 -11.638 -9.522 1.00 92.50 84 GLU A O 1
ATOM 634 N N . HIS A 1 85 ? 4.621 -9.582 -9.739 1.00 95.62 85 HIS A N 1
ATOM 635 C CA . HIS A 1 85 ? 3.594 -9.973 -10.698 1.00 95.62 85 HIS A CA 1
ATOM 636 C C . HIS A 1 85 ? 4.189 -10.240 -12.098 1.00 95.62 85 HIS A C 1
ATOM 638 O O . HIS A 1 85 ? 4.879 -9.375 -12.641 1.00 95.62 85 HIS A O 1
ATOM 644 N N . PRO A 1 86 ? 3.856 -11.364 -12.767 1.00 94.56 86 PRO A N 1
ATOM 645 C CA . PRO A 1 86 ? 4.476 -11.756 -14.040 1.00 94.56 86 PRO A CA 1
ATOM 646 C C . PRO A 1 86 ? 4.294 -10.732 -15.171 1.00 94.56 86 PRO A C 1
ATOM 648 O O . PRO A 1 86 ? 5.217 -10.531 -15.950 1.00 94.56 86 PRO A O 1
ATOM 651 N N . LEU A 1 87 ? 3.164 -10.014 -15.216 1.00 96.38 87 LEU A N 1
ATOM 652 C CA . LEU A 1 87 ? 2.931 -8.945 -16.208 1.00 96.38 87 LEU A CA 1
ATOM 653 C C . LEU A 1 87 ? 3.947 -7.789 -16.137 1.00 96.38 87 LEU A C 1
ATOM 655 O O . LEU A 1 87 ? 4.058 -7.019 -17.088 1.00 96.38 87 LEU A O 1
ATOM 659 N N . VAL A 1 88 ? 4.681 -7.629 -15.028 1.00 96.19 88 VAL A N 1
ATOM 660 C CA . VAL A 1 88 ? 5.766 -6.639 -14.955 1.00 96.19 88 VAL A CA 1
ATOM 661 C C . VAL A 1 88 ? 6.890 -7.006 -15.924 1.00 96.19 88 VAL A C 1
ATOM 663 O O . VAL A 1 88 ? 7.486 -6.107 -16.509 1.00 96.19 88 VAL A O 1
ATOM 666 N N . LEU A 1 89 ? 7.155 -8.298 -16.145 1.00 95.94 89 LEU A N 1
ATOM 667 C CA . LEU A 1 89 ? 8.146 -8.743 -17.126 1.00 95.94 89 LEU A CA 1
ATOM 668 C C . LEU A 1 89 ? 7.699 -8.420 -18.552 1.00 95.94 89 LEU A C 1
ATOM 670 O O . LEU A 1 89 ? 8.488 -7.851 -19.299 1.00 95.94 89 LEU A O 1
ATOM 674 N N . ASP A 1 90 ? 6.435 -8.693 -18.885 1.00 96.81 90 ASP A N 1
ATOM 675 C CA . ASP A 1 90 ? 5.862 -8.365 -20.198 1.00 96.81 90 ASP A CA 1
ATOM 676 C C . ASP A 1 90 ? 5.957 -6.853 -20.476 1.00 96.81 90 ASP A C 1
ATOM 678 O O . ASP A 1 90 ? 6.372 -6.426 -21.553 1.00 96.81 90 ASP A O 1
ATOM 682 N N . LEU A 1 91 ? 5.650 -6.024 -19.469 1.00 96.75 91 LEU A N 1
ATOM 683 C CA . LEU A 1 91 ? 5.777 -4.569 -19.572 1.00 96.75 91 LEU A CA 1
ATOM 684 C C . LEU A 1 91 ? 7.237 -4.130 -19.765 1.00 96.75 91 LEU A C 1
ATOM 686 O O . LEU A 1 91 ? 7.509 -3.209 -20.532 1.00 96.75 91 LEU A O 1
ATOM 690 N N . LEU A 1 92 ? 8.187 -4.749 -19.061 1.00 96.62 92 LEU A N 1
ATOM 691 C CA . LEU A 1 92 ? 9.609 -4.440 -19.223 1.00 96.62 92 LEU A CA 1
ATOM 692 C C . LEU A 1 92 ? 10.123 -4.841 -20.611 1.00 96.62 92 LEU A C 1
ATOM 694 O O . LEU A 1 92 ? 10.921 -4.101 -21.185 1.00 96.62 92 LEU A O 1
ATOM 698 N N . GLU A 1 93 ? 9.659 -5.967 -21.155 1.00 97.62 93 GLU A N 1
ATOM 699 C CA . GLU A 1 93 ? 9.979 -6.410 -22.516 1.00 97.62 93 GLU A CA 1
ATOM 700 C C . GLU A 1 93 ? 9.463 -5.414 -23.565 1.00 97.62 93 GLU A C 1
ATOM 702 O O . GLU A 1 93 ? 10.224 -5.008 -24.445 1.00 97.62 93 GLU A O 1
ATOM 707 N N . GLU A 1 94 ? 8.220 -4.941 -23.426 1.00 97.75 94 GLU A N 1
ATOM 708 C CA . GLU A 1 94 ? 7.644 -3.908 -24.298 1.00 97.75 94 GLU A CA 1
ATOM 709 C C . GLU A 1 94 ? 8.495 -2.625 -24.284 1.00 97.75 94 GLU A C 1
ATOM 711 O O . GLU A 1 94 ? 8.922 -2.139 -25.333 1.00 97.75 94 GLU A O 1
ATOM 716 N N . ARG A 1 95 ? 8.816 -2.108 -23.089 1.00 97.62 95 ARG A N 1
ATOM 717 C CA . ARG A 1 95 ? 9.624 -0.883 -22.922 1.00 97.62 95 ARG A CA 1
ATOM 718 C C . ARG A 1 95 ? 11.043 -1.041 -23.455 1.00 97.62 95 ARG A C 1
ATOM 720 O O . ARG A 1 95 ? 11.625 -0.080 -23.960 1.00 97.62 95 ARG A O 1
ATOM 727 N N . TRP A 1 96 ? 11.611 -2.237 -23.332 1.00 97.81 96 TRP A N 1
ATOM 728 C CA . TRP A 1 96 ? 12.911 -2.560 -23.904 1.00 97.81 96 TRP A CA 1
ATOM 729 C C . TRP A 1 96 ? 12.876 -2.523 -25.438 1.00 97.81 96 TRP A C 1
ATOM 731 O O . TRP A 1 96 ? 13.759 -1.915 -26.042 1.00 97.81 96 TRP A O 1
ATOM 741 N N . GLY A 1 97 ? 11.841 -3.094 -26.062 1.00 97.88 97 GLY A N 1
ATOM 742 C CA . GLY A 1 97 ? 11.629 -3.028 -27.512 1.00 97.88 97 GLY A CA 1
ATOM 743 C C . GLY A 1 97 ? 11.517 -1.591 -28.031 1.00 97.88 97 GLY A C 1
ATOM 744 O O . GLY A 1 97 ? 12.239 -1.220 -28.953 1.00 97.88 97 GLY A O 1
ATOM 745 N N . GLU A 1 98 ? 10.715 -0.750 -27.366 1.00 97.56 98 GLU A N 1
ATOM 746 C CA . GLU A 1 98 ? 10.580 0.679 -27.704 1.00 97.56 98 GLU A CA 1
ATOM 747 C C . GLU A 1 98 ? 11.936 1.412 -27.712 1.00 97.56 98 GLU A C 1
ATOM 749 O O . GLU A 1 98 ? 12.177 2.280 -28.550 1.00 97.56 98 GLU A O 1
ATOM 754 N N . CYS A 1 99 ? 12.836 1.065 -26.784 1.00 96.88 99 CYS A N 1
ATOM 755 C CA . CYS A 1 99 ? 14.167 1.668 -26.698 1.00 96.88 99 CYS A CA 1
ATOM 756 C C . CYS A 1 99 ? 15.087 1.243 -27.850 1.00 96.88 99 CYS A C 1
ATOM 758 O O . CYS A 1 99 ? 15.918 2.040 -28.281 1.00 96.88 99 CYS A O 1
ATOM 760 N N . LEU A 1 100 ? 14.961 0.002 -28.330 1.00 96.62 100 LEU A N 1
ATOM 761 C CA . LEU A 1 100 ? 15.722 -0.493 -29.479 1.00 96.62 100 LEU A CA 1
ATOM 762 C C . LEU A 1 100 ? 15.241 0.137 -30.786 1.00 96.62 100 LEU A C 1
ATOM 764 O O . LEU A 1 100 ? 16.067 0.496 -31.618 1.00 96.62 100 LEU A O 1
ATOM 768 N N . ASP A 1 101 ? 13.929 0.312 -30.939 1.00 94.94 101 ASP A N 1
ATOM 769 C CA . ASP A 1 101 ? 13.332 0.911 -32.137 1.00 94.94 101 ASP A CA 1
ATOM 770 C C . ASP A 1 101 ? 13.574 2.430 -32.233 1.00 94.94 101 ASP A C 1
ATOM 772 O O . ASP A 1 101 ? 13.444 3.021 -33.306 1.00 94.94 101 ASP A O 1
ATOM 776 N N . ALA A 1 102 ? 13.922 3.076 -31.116 1.00 87.38 102 ALA A N 1
ATOM 777 C CA . ALA A 1 102 ? 14.211 4.508 -31.046 1.00 87.38 102 ALA A CA 1
ATOM 778 C C . ALA A 1 102 ? 15.671 4.888 -31.386 1.00 87.38 102 ALA A C 1
ATOM 780 O O . ALA A 1 102 ? 15.973 6.086 -31.437 1.00 87.38 102 ALA A O 1
ATOM 781 N N . GLY A 1 103 ? 16.569 3.910 -31.571 1.00 65.12 103 GLY A N 1
ATOM 782 C CA . GLY A 1 103 ? 17.992 4.104 -31.896 1.00 65.12 103 GLY A CA 1
ATOM 783 C C . GLY A 1 103 ? 18.309 3.927 -33.375 1.00 65.12 103 GLY A C 1
ATOM 784 O O . GLY A 1 103 ? 19.108 4.742 -33.892 1.00 65.12 103 GLY A O 1
#

Foldseek 3Di:
DDDPDDDDAAQDFDDDPVRCVRPPHPLVQLQDCVNVVDQEEEDEAQALDDDQDQHVVHSVVVSQVVSCVVDPSRDYHYDHHPNVDPVVVVVVVVVVVVVVVVD